Protein AF-A0A377U2N3-F1 (afdb_monomer)

pLDDT: mean 86.16, std 14.59, range [30.84, 96.88]

Secondary structure (DSSP, 8-state):
-----S----HHHHHHHHHHHHHHHT---EEEEE-SSEEEEEEEEEEEEEEEEEEEEEEEEE-SSEEEEEEEEEEEEEEEEEEEEEEEETTTTEEEEEEEEEEEEEEEEEEEEEEEEE--TTS-GGGPPPEEEEES----EEEEEE---BPPPP--

Foldseek 3Di:
DPPPPDDQDQQAVVLLVVVVQVVQQPDDAAEAEDEPFDKDWDDKGKHWPDKAKDPDKAWDDDDPWKTKIKIKIKTKIKMKIKMWTWDQDPVVRDTDTDAIDIAIDIDIDMWIWMWMWTDPVPDDSSNTYTDPIDTPDDHHYDYRYHDDGDDDDDDD

Mean predicted aligned error: 7.88 Å

Nearest PDB structures (foldseek):
  8pz4-assembly1_A  TM=1.789E-01  e=9.674E+00  Pseudomonas aeruginosa

Sequence (156 aa):
MFDIEAGKTNALLDSIKSAVISRYDDVSFMAEADSYLSFEPEANYCHVSDVEFEPFINVIDVSQDYATFEIKATVTYDAECDFNFYHYDSIDKDNVYLAATTESTEVNDTTSVIFTIFNDFERDYDNMDAEDVELTSVIKYVDFGSIEPHYEPEQD

Structure (mmCIF, N/CA/C/O backbone):
data_AF-A0A377U2N3-F1
#
_entry.id   AF-A0A377U2N3-F1
#
loop_
_atom_site.group_PDB
_atom_site.id
_atom_site.type_symbol
_ato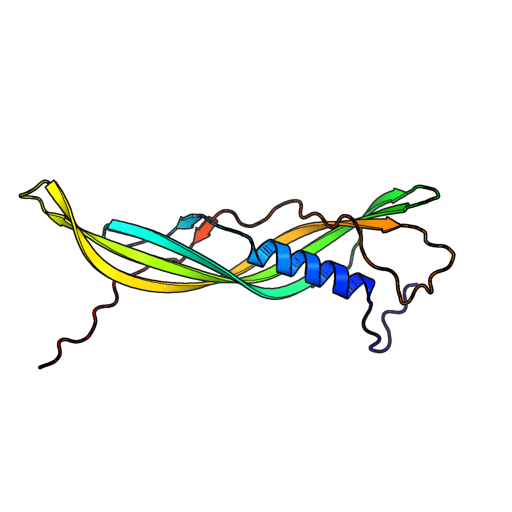m_site.label_atom_id
_atom_site.label_alt_id
_atom_site.label_comp_id
_atom_site.label_asym_id
_atom_site.label_entity_id
_atom_site.label_seq_id
_atom_site.pdbx_PDB_ins_code
_atom_site.Cartn_x
_atom_site.Cartn_y
_atom_site.Cartn_z
_atom_site.occupancy
_atom_site.B_iso_or_equiv
_atom_site.auth_seq_id
_atom_site.auth_comp_id
_atom_site.auth_asym_id
_atom_site.auth_atom_id
_atom_site.pdbx_PDB_model_num
ATOM 1 N N . MET A 1 1 ? -12.354 8.231 29.774 1.00 30.84 1 MET A N 1
ATOM 2 C CA . MET A 1 1 ? -10.963 8.646 29.522 1.00 30.84 1 MET A CA 1
ATOM 3 C C . MET A 1 1 ? -10.216 7.349 29.316 1.00 30.84 1 MET A C 1
ATOM 5 O O . MET A 1 1 ? -10.116 6.596 30.271 1.00 30.84 1 MET A O 1
ATOM 9 N N . PHE A 1 2 ? -9.905 7.003 28.066 1.00 36.78 2 PHE A N 1
ATOM 10 C CA . PHE A 1 2 ? -9.095 5.822 27.783 1.00 36.78 2 PHE A CA 1
ATOM 11 C C . PHE A 1 2 ? -7.682 6.152 28.263 1.00 36.78 2 PHE A C 1
ATOM 13 O O . PHE A 1 2 ? -7.058 7.063 27.724 1.00 36.78 2 PHE A O 1
ATOM 20 N N . ASP A 1 3 ? -7.246 5.507 29.344 1.00 33.88 3 ASP A N 1
ATOM 21 C CA . ASP A 1 3 ? -5.868 5.607 29.817 1.00 33.88 3 ASP A CA 1
ATOM 22 C C . ASP A 1 3 ? -4.984 4.870 28.808 1.00 33.88 3 ASP A C 1
ATOM 24 O O . ASP A 1 3 ? -4.889 3.646 28.814 1.00 33.88 3 ASP A O 1
ATOM 28 N N . ILE A 1 4 ? -4.349 5.634 27.918 1.00 46.84 4 ILE A N 1
ATOM 29 C CA . ILE A 1 4 ? -3.257 5.176 27.044 1.00 46.84 4 ILE A CA 1
ATOM 30 C C . ILE A 1 4 ? -1.928 5.322 27.813 1.00 46.84 4 ILE A C 1
ATOM 32 O O . ILE A 1 4 ? -0.909 5.738 27.270 1.00 46.84 4 ILE A O 1
ATOM 36 N N . GLU A 1 5 ? -1.927 5.043 29.118 1.00 47.22 5 GLU A N 1
ATOM 37 C CA . GLU A 1 5 ? -0.714 5.065 29.931 1.00 47.22 5 GLU A CA 1
ATOM 38 C C . GLU A 1 5 ? -0.349 3.652 30.382 1.00 47.22 5 GLU A C 1
ATOM 40 O O . GLU A 1 5 ? -1.156 2.919 30.945 1.00 47.22 5 GLU A O 1
ATOM 45 N N . ALA A 1 6 ? 0.925 3.326 30.155 1.00 36.69 6 ALA A N 1
ATOM 46 C CA . ALA A 1 6 ? 1.627 2.096 30.505 1.00 36.69 6 ALA A CA 1
ATOM 47 C C . ALA A 1 6 ? 1.448 0.914 29.547 1.00 36.69 6 ALA A C 1
ATOM 49 O O . ALA A 1 6 ? 0.887 -0.094 29.947 1.00 36.69 6 ALA A O 1
ATOM 50 N N . GLY A 1 7 ? 2.034 1.002 28.343 1.00 4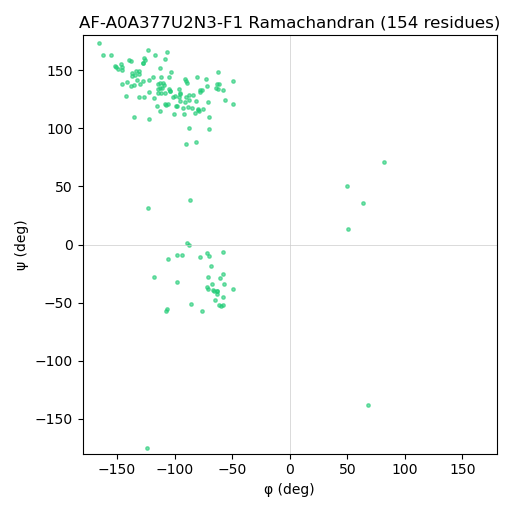1.44 7 GLY A N 1
ATOM 51 C CA . GLY A 1 7 ? 2.780 -0.096 27.690 1.00 41.44 7 GLY A CA 1
ATOM 52 C C . GLY A 1 7 ? 2.125 -1.482 27.581 1.00 41.44 7 GLY A C 1
ATOM 53 O O . GLY A 1 7 ? 2.820 -2.454 27.300 1.00 41.44 7 GLY A O 1
ATOM 54 N N . LYS A 1 8 ? 0.820 -1.586 27.822 1.00 47.16 8 LYS A N 1
ATOM 55 C CA . LYS A 1 8 ? -0.010 -2.738 27.534 1.00 47.16 8 LYS A CA 1
ATOM 56 C C . LYS A 1 8 ? -0.300 -2.648 26.050 1.00 47.16 8 LYS A C 1
ATOM 58 O O . LYS A 1 8 ? -0.899 -1.673 25.598 1.00 47.16 8 LYS A O 1
ATOM 63 N N . THR A 1 9 ? 0.177 -3.632 25.302 1.00 51.19 9 THR A N 1
ATOM 64 C CA . THR A 1 9 ? -0.268 -3.869 23.934 1.00 51.19 9 THR A CA 1
ATOM 65 C C . THR A 1 9 ? -1.792 -3.875 23.940 1.00 51.19 9 THR A C 1
ATOM 67 O O . THR A 1 9 ? -2.417 -4.592 24.723 1.00 51.19 9 THR A O 1
ATOM 70 N N . ASN A 1 10 ? -2.380 -2.973 23.162 1.00 73.56 10 ASN A N 1
ATOM 71 C CA . ASN A 1 10 ? -3.819 -2.848 23.054 1.00 73.56 10 ASN A CA 1
ATOM 72 C C . ASN A 1 10 ? -4.240 -3.819 21.953 1.00 73.56 10 ASN A C 1
ATOM 74 O O . ASN A 1 10 ? -4.056 -3.502 20.780 1.00 73.56 10 ASN A O 1
ATOM 78 N N . ALA A 1 11 ? -4.750 -4.993 22.341 1.00 81.31 11 ALA A N 1
ATOM 79 C CA . ALA A 1 11 ? -5.113 -6.072 21.419 1.00 81.31 11 ALA A CA 1
ATOM 80 C C . ALA A 1 11 ? -5.989 -5.571 20.258 1.00 81.31 11 ALA A C 1
ATOM 82 O O . ALA A 1 11 ? -5.753 -5.919 19.103 1.00 81.31 11 ALA A O 1
ATOM 83 N N . LEU A 1 12 ? -6.904 -4.640 20.546 1.00 83.38 12 LEU A N 1
ATOM 84 C CA . LEU A 1 12 ? -7.725 -3.982 19.539 1.00 83.38 12 LEU A CA 1
ATOM 85 C C . LEU A 1 12 ? -6.864 -3.230 18.519 1.00 83.38 12 LEU A C 1
ATOM 87 O O . LEU A 1 12 ? -6.993 -3.453 17.320 1.00 83.38 12 LEU A O 1
ATOM 91 N N . LEU A 1 13 ? -5.961 -2.360 18.976 1.00 86.56 13 LEU A N 1
ATOM 92 C CA . LEU A 1 13 ? -5.108 -1.580 18.080 1.00 86.56 13 LEU A CA 1
ATOM 93 C C . LEU A 1 13 ? -4.184 -2.482 17.256 1.00 86.56 13 LEU A C 1
ATOM 95 O O . LEU A 1 13 ? -4.009 -2.244 16.064 1.00 86.56 13 LEU A O 1
ATOM 99 N N . ASP A 1 14 ? -3.633 -3.526 17.870 1.00 88.56 14 ASP A N 1
ATOM 100 C CA . ASP A 1 14 ? -2.765 -4.491 17.193 1.00 88.56 14 ASP A CA 1
ATOM 101 C C . ASP A 1 14 ? -3.527 -5.289 16.128 1.00 88.56 14 ASP A C 1
ATOM 103 O O . ASP A 1 14 ? -3.001 -5.506 15.031 1.00 88.56 14 ASP A O 1
ATOM 107 N N . SER A 1 15 ? -4.775 -5.679 16.412 1.00 90.12 15 SER A N 1
ATOM 108 C CA . SER A 1 15 ? -5.642 -6.365 15.448 1.00 90.12 15 SER A CA 1
ATOM 109 C C . SER A 1 15 ? -5.955 -5.471 14.244 1.00 90.12 15 SER A C 1
ATOM 111 O O . SER A 1 15 ? -5.819 -5.909 13.101 1.00 90.12 15 SER A O 1
ATOM 113 N N . ILE A 1 16 ? -6.241 -4.184 14.479 1.00 92.50 16 ILE A N 1
ATOM 114 C CA . ILE A 1 16 ? -6.472 -3.201 13.414 1.00 92.50 16 ILE A CA 1
ATOM 115 C C . ILE A 1 16 ? -5.193 -2.998 12.594 1.00 92.50 16 ILE A C 1
ATOM 117 O O . ILE A 1 16 ? -5.247 -3.060 11.368 1.00 92.50 16 ILE A O 1
ATOM 121 N N . LYS A 1 17 ? -4.030 -2.804 13.238 1.00 94.12 17 LYS A N 1
ATOM 122 C CA . LYS A 1 17 ? -2.742 -2.657 12.530 1.00 94.12 17 LYS A CA 1
ATOM 123 C C . LYS A 1 17 ? -2.435 -3.868 11.664 1.00 94.12 17 LYS A C 1
ATOM 125 O O . LYS A 1 17 ? -2.058 -3.707 10.510 1.00 94.12 17 LYS A O 1
ATOM 130 N N . SER A 1 18 ? -2.625 -5.066 12.206 1.00 92.69 18 SER A N 1
ATOM 131 C CA . SER A 1 18 ? -2.372 -6.314 11.481 1.00 92.69 18 SER A CA 1
ATOM 132 C C . SER A 1 18 ? -3.286 -6.453 10.262 1.00 92.69 18 SER A C 1
ATOM 134 O O . SER A 1 18 ? -2.823 -6.851 9.196 1.00 92.69 18 SER A O 1
ATOM 136 N N . ALA A 1 19 ? -4.560 -6.067 10.385 1.00 92.88 19 ALA A N 1
ATOM 137 C CA . ALA A 1 19 ? -5.498 -6.055 9.265 1.00 92.88 19 ALA A CA 1
ATOM 138 C C . ALA A 1 19 ? -5.133 -5.009 8.195 1.00 92.88 19 ALA A C 1
ATOM 140 O O . ALA A 1 19 ? -5.239 -5.299 7.004 1.00 92.88 19 ALA A O 1
ATOM 141 N N . VAL A 1 20 ? -4.671 -3.819 8.601 1.00 94.06 20 VAL A N 1
ATOM 142 C CA . VAL A 1 20 ? -4.162 -2.787 7.679 1.00 94.06 20 VAL A CA 1
ATOM 143 C C . VAL A 1 20 ? -2.946 -3.313 6.915 1.00 94.06 20 VAL A C 1
ATOM 145 O O . VAL A 1 20 ? -2.958 -3.286 5.689 1.00 94.06 20 VAL A O 1
ATOM 148 N N . ILE A 1 21 ? -1.938 -3.844 7.618 1.00 94.00 21 ILE A N 1
ATOM 149 C CA . ILE A 1 21 ? -0.708 -4.380 7.010 1.00 94.00 21 ILE A CA 1
ATOM 150 C C . ILE A 1 21 ? -1.043 -5.486 6.012 1.00 94.00 21 ILE A C 1
ATOM 152 O O . ILE A 1 21 ? -0.690 -5.378 4.843 1.00 94.00 21 ILE A O 1
ATOM 156 N N . SER A 1 22 ? -1.824 -6.486 6.435 1.00 91.50 22 SER A N 1
ATOM 157 C CA . SER A 1 22 ? -2.230 -7.588 5.559 1.00 91.50 22 SER A CA 1
ATOM 158 C C . SER A 1 22 ? -2.959 -7.099 4.311 1.00 91.50 22 SER A C 1
ATOM 160 O O . SER A 1 22 ? -2.826 -7.708 3.256 1.00 91.50 22 SER A O 1
ATOM 162 N N . ARG A 1 23 ? -3.741 -6.016 4.410 1.00 90.88 23 ARG A N 1
ATOM 163 C CA . ARG A 1 23 ? -4.433 -5.470 3.245 1.00 90.88 23 ARG A CA 1
ATOM 164 C C . ARG A 1 23 ? -3.473 -4.798 2.272 1.00 90.88 23 ARG A C 1
ATOM 166 O O . ARG A 1 23 ? -3.721 -4.929 1.082 1.00 90.88 23 ARG A O 1
ATOM 173 N N . TYR A 1 24 ? -2.454 -4.084 2.752 1.00 91.31 24 TYR A N 1
ATOM 174 C CA . TYR A 1 24 ? -1.438 -3.446 1.904 1.00 91.31 24 TYR A CA 1
ATOM 175 C C . TYR A 1 24 ? -0.484 -4.465 1.276 1.00 91.31 24 TYR A C 1
ATOM 177 O O . TYR A 1 24 ? -0.146 -4.307 0.108 1.00 91.31 24 TYR A O 1
ATOM 185 N N . ASP A 1 25 ? -0.119 -5.526 1.997 1.00 87.38 25 ASP A N 1
ATOM 186 C CA . ASP A 1 25 ? 0.722 -6.610 1.467 1.00 87.38 25 ASP A CA 1
ATOM 187 C C . ASP A 1 25 ? 0.063 -7.324 0.264 1.00 87.38 25 ASP A C 1
ATOM 189 O O . ASP A 1 25 ? 0.753 -7.810 -0.629 1.00 87.38 25 ASP A O 1
ATOM 193 N N . ASP A 1 26 ? -1.275 -7.346 0.208 1.00 86.81 26 ASP A N 1
ATOM 194 C CA . ASP A 1 26 ? -2.059 -7.927 -0.893 1.00 86.81 26 ASP A CA 1
ATOM 195 C C . ASP A 1 26 ? -2.334 -6.940 -2.053 1.00 86.81 26 ASP A C 1
ATOM 197 O O . ASP A 1 26 ? -3.022 -7.289 -3.023 1.00 86.81 26 ASP A O 1
ATOM 201 N N . VAL A 1 27 ? -1.864 -5.688 -1.977 1.00 85.81 27 VAL A N 1
ATOM 202 C CA . VAL A 1 27 ? -2.134 -4.683 -3.017 1.00 85.81 27 VAL A CA 1
ATOM 203 C C . VAL A 1 27 ? -1.244 -4.906 -4.232 1.00 85.81 27 VAL A C 1
ATOM 205 O O . VAL A 1 27 ? -0.028 -4.998 -4.131 1.00 85.81 27 VAL A O 1
ATOM 208 N N . SER A 1 28 ? -1.870 -4.866 -5.408 1.00 86.19 28 SER A N 1
ATOM 209 C CA . SER A 1 28 ? -1.174 -4.575 -6.657 1.00 86.19 28 SER A CA 1
ATOM 210 C C . SER A 1 28 ? -1.495 -3.152 -7.100 1.00 86.19 28 SER A C 1
ATOM 212 O O . SER A 1 28 ? -2.660 -2.737 -7.103 1.00 86.19 28 SER A O 1
ATOM 214 N N . PHE A 1 29 ? -0.463 -2.411 -7.485 1.00 91.19 29 PHE A N 1
ATOM 215 C CA . PHE A 1 29 ? -0.574 -1.045 -7.989 1.00 91.19 29 PHE A CA 1
ATOM 216 C C . PHE A 1 29 ? -0.102 -0.949 -9.443 1.00 91.19 29 PHE A C 1
ATOM 218 O O . PHE A 1 29 ? 0.575 -1.829 -9.969 1.00 91.19 29 PHE A O 1
ATOM 225 N N . MET A 1 30 ? -0.474 0.130 -10.123 1.00 93.00 30 MET A N 1
ATOM 226 C CA . MET A 1 30 ? 0.097 0.499 -11.414 1.00 93.00 30 MET A CA 1
ATOM 227 C C . MET A 1 30 ? 1.381 1.291 -11.168 1.00 93.00 30 MET A C 1
ATOM 229 O O . MET A 1 30 ? 1.342 2.347 -10.538 1.00 93.00 30 MET A O 1
ATOM 233 N N . ALA A 1 31 ? 2.515 0.766 -11.626 1.00 95.50 31 ALA A N 1
ATOM 234 C CA . ALA A 1 31 ? 3.789 1.464 -11.541 1.00 95.50 31 ALA A CA 1
ATOM 235 C C . ALA A 1 31 ? 3.907 2.472 -12.692 1.00 95.50 31 ALA A C 1
ATOM 237 O O . ALA A 1 31 ? 3.789 2.106 -13.865 1.00 95.50 31 ALA A O 1
ATOM 238 N N . GLU A 1 32 ? 4.125 3.733 -12.345 1.00 95.81 32 GLU A N 1
ATOM 239 C CA . GLU A 1 32 ? 4.397 4.827 -13.271 1.00 95.81 32 GLU A CA 1
ATOM 240 C C . GLU A 1 32 ? 5.844 5.288 -13.091 1.00 95.81 32 GLU A C 1
ATOM 242 O O . GLU A 1 32 ? 6.382 5.255 -11.986 1.00 95.81 32 GLU A O 1
ATOM 247 N N . ALA A 1 33 ? 6.486 5.670 -14.192 1.00 96.56 33 ALA A N 1
ATOM 248 C CA . ALA A 1 33 ? 7.862 6.142 -14.192 1.00 96.56 33 ALA A CA 1
ATOM 249 C C . ALA A 1 33 ? 8.182 6.908 -15.483 1.00 96.56 33 ALA A C 1
ATOM 251 O O . ALA A 1 33 ? 7.502 6.760 -16.504 1.00 96.56 33 ALA A O 1
ATOM 252 N N . ASP A 1 34 ? 9.271 7.666 -15.448 1.00 96.62 34 ASP A N 1
ATOM 253 C CA . ASP A 1 34 ? 9.877 8.328 -16.596 1.00 96.62 34 ASP A CA 1
ATOM 254 C C . ASP A 1 34 ? 11.140 7.579 -17.042 1.00 96.62 34 ASP A C 1
ATOM 256 O O . ASP A 1 34 ? 12.030 7.294 -16.242 1.00 96.62 34 ASP A O 1
ATOM 260 N N . SER A 1 35 ? 11.271 7.313 -18.344 1.00 95.00 35 SER A N 1
ATOM 261 C CA . SER A 1 35 ? 12.499 6.754 -18.918 1.00 95.00 35 SER A CA 1
ATOM 262 C C . SER A 1 35 ? 12.754 7.261 -20.337 1.00 95.00 35 SER A C 1
ATOM 264 O O . SER A 1 35 ? 11.837 7.643 -21.065 1.00 95.00 35 SER A O 1
ATOM 266 N N . TYR A 1 36 ? 14.023 7.248 -20.754 1.00 92.75 36 TYR A N 1
ATOM 267 C CA . TYR A 1 36 ? 14.409 7.506 -22.146 1.00 92.75 36 TYR A CA 1
ATOM 268 C C . TYR A 1 36 ? 14.173 6.291 -23.062 1.00 92.75 36 TYR A C 1
ATOM 270 O O . TYR A 1 36 ? 14.269 6.416 -24.287 1.00 92.75 36 TYR A O 1
ATOM 278 N N . LEU A 1 37 ? 13.883 5.126 -22.478 1.00 93.06 37 LEU A N 1
ATOM 279 C CA . LEU A 1 37 ? 13.519 3.890 -23.167 1.00 93.06 37 LEU A CA 1
ATOM 280 C C . LEU A 1 37 ? 12.029 3.592 -23.001 1.00 93.06 37 LEU A C 1
ATOM 282 O O . LEU A 1 37 ? 11.353 4.156 -22.144 1.00 93.06 37 LEU A O 1
ATOM 286 N N . SER A 1 38 ? 11.522 2.668 -23.817 1.00 93.62 38 SER A N 1
ATOM 287 C CA . SER A 1 38 ? 10.239 2.034 -23.504 1.00 93.62 38 SER A CA 1
ATOM 288 C C . SER A 1 38 ? 10.443 1.073 -22.340 1.00 93.62 38 SER A C 1
ATOM 290 O O . SER A 1 38 ? 11.474 0.403 -22.287 1.00 93.62 38 SER A O 1
ATOM 292 N N . PHE A 1 39 ? 9.474 0.984 -21.435 1.00 94.94 39 PHE A N 1
ATOM 293 C CA . PHE A 1 39 ? 9.524 0.042 -20.326 1.00 94.94 39 PHE A CA 1
ATOM 294 C C . PHE A 1 39 ? 8.168 -0.619 -20.090 1.00 94.94 39 PHE A C 1
ATOM 296 O O . PHE A 1 39 ? 7.127 -0.076 -20.466 1.00 94.94 39 PHE A O 1
ATOM 303 N N . GLU A 1 40 ? 8.197 -1.781 -19.450 1.00 95.19 40 GLU A N 1
ATOM 304 C CA . GLU A 1 40 ? 7.017 -2.474 -18.943 1.00 95.19 40 GLU A CA 1
ATOM 305 C C . GLU A 1 40 ? 7.271 -2.890 -17.486 1.00 95.19 40 GLU A C 1
ATOM 307 O O . GLU A 1 40 ? 8.294 -3.529 -17.221 1.00 95.19 40 GLU A O 1
ATOM 312 N N . PRO A 1 41 ? 6.376 -2.544 -16.542 1.00 94.75 41 PRO A N 1
ATOM 313 C CA . PRO A 1 41 ? 6.432 -3.085 -15.191 1.00 94.75 41 PRO A CA 1
ATOM 314 C C . PRO A 1 41 ? 6.002 -4.557 -15.196 1.00 94.75 41 PRO A C 1
ATOM 316 O O . PRO A 1 41 ? 5.008 -4.904 -15.840 1.00 94.75 41 PRO A O 1
ATOM 319 N N . GLU A 1 42 ? 6.720 -5.418 -14.475 1.00 89.25 42 GLU A N 1
ATOM 320 C CA . GLU A 1 42 ? 6.451 -6.865 -14.443 1.00 89.25 42 GLU A CA 1
ATOM 321 C C . GLU A 1 42 ? 5.817 -7.324 -13.126 1.00 89.25 42 GLU A C 1
ATOM 323 O O . GLU A 1 42 ? 4.732 -7.912 -13.130 1.00 89.25 42 GLU A O 1
ATOM 328 N N . ALA A 1 43 ? 6.469 -7.039 -12.000 1.00 84.69 43 ALA A N 1
ATOM 329 C CA . ALA A 1 43 ? 6.005 -7.395 -10.665 1.00 84.69 43 ALA A CA 1
ATOM 330 C C . ALA A 1 43 ? 6.080 -6.181 -9.742 1.00 84.69 43 ALA A C 1
ATOM 332 O O . ALA A 1 43 ? 6.970 -5.344 -9.892 1.00 84.69 43 ALA A O 1
ATOM 333 N N . ASN A 1 44 ? 5.143 -6.086 -8.798 1.00 89.19 44 ASN A N 1
ATOM 334 C CA . ASN A 1 44 ? 5.184 -5.078 -7.753 1.00 89.19 44 ASN A CA 1
ATOM 335 C C . ASN A 1 44 ? 4.815 -5.635 -6.386 1.00 89.19 44 ASN A C 1
ATOM 337 O O . ASN A 1 44 ? 3.993 -6.547 -6.273 1.00 89.19 44 ASN A O 1
ATOM 341 N N . TYR A 1 45 ? 5.437 -5.051 -5.367 1.00 90.44 45 TYR A N 1
ATOM 342 C CA . TYR A 1 45 ? 5.287 -5.437 -3.975 1.00 90.44 45 TYR A CA 1
ATOM 343 C C . TYR A 1 45 ? 5.165 -4.191 -3.103 1.00 90.44 45 TYR A C 1
ATOM 345 O O . TYR A 1 45 ? 5.796 -3.165 -3.362 1.00 90.44 45 TYR A O 1
ATOM 353 N N . CYS A 1 46 ? 4.364 -4.297 -2.049 1.00 91.94 46 CYS A N 1
ATOM 354 C CA . CYS A 1 46 ? 4.318 -3.319 -0.973 1.00 91.94 46 CYS A CA 1
ATOM 355 C C . CYS A 1 46 ? 4.858 -3.966 0.298 1.00 91.94 46 CYS A C 1
ATOM 357 O O . CYS A 1 46 ? 4.462 -5.077 0.646 1.00 91.94 46 CYS A O 1
ATOM 359 N N . HIS A 1 47 ? 5.727 -3.254 1.008 1.00 91.69 47 HIS A N 1
ATOM 360 C CA . HIS A 1 47 ? 6.169 -3.643 2.338 1.00 91.69 47 HIS A CA 1
ATOM 361 C C . HIS A 1 47 ? 5.867 -2.530 3.337 1.00 91.69 47 HIS A C 1
ATOM 363 O O . HIS A 1 47 ? 6.510 -1.479 3.321 1.00 91.69 47 HIS A O 1
ATOM 369 N N . VAL A 1 48 ? 4.883 -2.751 4.211 1.00 94.25 48 VAL A N 1
ATOM 370 C CA . VAL A 1 48 ? 4.499 -1.755 5.220 1.00 94.25 48 VAL A CA 1
ATOM 371 C C . VAL A 1 48 ? 5.577 -1.633 6.292 1.00 94.25 48 VAL A C 1
ATOM 373 O O . VAL A 1 48 ? 5.903 -2.602 6.977 1.00 94.25 48 VAL A O 1
ATOM 376 N N . SER A 1 49 ? 6.099 -0.420 6.468 1.00 93.50 49 SER A N 1
ATOM 377 C CA . SER A 1 49 ? 7.093 -0.090 7.488 1.00 93.50 49 SER A CA 1
ATOM 378 C C . SER A 1 49 ? 6.466 0.539 8.733 1.00 93.50 49 SER A C 1
ATOM 380 O O . SER A 1 49 ? 6.958 0.297 9.837 1.00 93.50 49 SER A O 1
ATOM 382 N N . ASP A 1 50 ? 5.372 1.296 8.584 1.00 94.81 50 ASP A N 1
ATOM 383 C CA . ASP A 1 50 ? 4.660 1.902 9.712 1.00 94.81 50 ASP A CA 1
ATOM 384 C C . ASP A 1 50 ? 3.160 2.124 9.455 1.00 94.81 50 ASP A C 1
ATOM 386 O O . ASP A 1 50 ? 2.705 2.292 8.322 1.00 94.81 50 ASP A O 1
ATOM 390 N N . VAL A 1 51 ? 2.391 2.144 10.549 1.00 95.31 51 VAL A N 1
ATOM 391 C CA . VAL A 1 51 ? 0.969 2.511 10.574 1.00 95.31 51 VAL A CA 1
ATOM 392 C C . VAL A 1 51 ? 0.721 3.443 11.758 1.00 95.31 51 VAL A C 1
ATOM 394 O O . VAL A 1 51 ? 0.704 3.013 12.925 1.00 95.31 51 VAL A O 1
ATOM 397 N N . GLU A 1 52 ? 0.461 4.709 11.445 1.00 95.19 52 GLU A N 1
ATOM 398 C CA . GLU A 1 52 ? 0.131 5.758 12.405 1.00 95.19 52 GLU A CA 1
ATOM 399 C C . GLU A 1 52 ? -1.362 6.090 12.331 1.00 95.19 52 GLU A C 1
ATOM 401 O O . GLU A 1 52 ? -1.871 6.504 11.293 1.00 95.19 52 GLU A O 1
ATOM 406 N N . PHE A 1 53 ? -2.080 5.935 13.445 1.00 93.94 53 PHE A N 1
ATOM 407 C CA . PHE A 1 53 ? -3.487 6.321 13.520 1.00 93.94 53 PHE A CA 1
ATOM 408 C C . PHE A 1 53 ? -3.643 7.772 13.958 1.00 93.94 53 PHE A C 1
ATOM 410 O O . PHE A 1 53 ? -2.997 8.221 14.908 1.00 93.94 53 PHE A O 1
ATOM 417 N N . GLU A 1 54 ? -4.576 8.482 13.331 1.00 92.81 54 GLU A N 1
ATOM 418 C CA . GLU A 1 54 ? -4.995 9.788 13.816 1.00 92.81 54 GLU A CA 1
ATOM 419 C C . GLU A 1 54 ? -5.631 9.673 15.216 1.00 92.81 54 GLU A C 1
ATOM 421 O O . GLU A 1 54 ? -6.306 8.692 15.532 1.00 92.81 54 GLU A O 1
ATOM 426 N N . PRO A 1 55 ? -5.486 10.700 16.072 1.00 88.06 55 PRO A N 1
ATOM 427 C CA . PRO A 1 55 ? -5.979 10.653 17.449 1.00 88.06 55 PRO A CA 1
ATOM 428 C C . PRO A 1 55 ? -7.510 10.735 17.563 1.00 88.06 55 PRO A C 1
ATOM 430 O O . PRO A 1 55 ? -8.052 10.623 18.666 1.00 88.06 55 PRO A O 1
ATOM 433 N N . PHE A 1 56 ? -8.215 10.982 16.455 1.00 89.44 56 PHE A N 1
ATOM 434 C CA . PHE A 1 56 ? -9.662 11.152 16.425 1.00 89.44 56 PHE A CA 1
ATOM 435 C C . PHE A 1 56 ? -10.339 9.948 15.780 1.00 89.44 56 PHE A C 1
ATOM 437 O O . PHE A 1 56 ? -9.993 9.537 14.677 1.00 89.44 56 PHE A O 1
ATOM 444 N N . ILE A 1 57 ? -11.353 9.438 16.473 1.00 92.00 57 ILE A N 1
ATOM 445 C CA . ILE A 1 57 ? -12.195 8.334 16.025 1.00 92.00 57 ILE A CA 1
ATOM 446 C C . ILE A 1 57 ? -13.623 8.837 15.817 1.00 92.00 57 ILE A C 1
ATOM 448 O O . ILE A 1 57 ? -14.181 9.543 16.665 1.00 92.00 57 ILE A O 1
ATOM 452 N N . ASN A 1 58 ? -14.216 8.467 14.689 1.00 94.31 58 ASN A N 1
ATOM 453 C CA . ASN A 1 58 ? -15.609 8.731 14.372 1.00 94.31 58 ASN A CA 1
ATOM 454 C C . ASN A 1 58 ? -16.443 7.503 14.731 1.00 94.31 58 ASN A C 1
ATOM 456 O O . ASN A 1 58 ? -16.091 6.377 14.391 1.00 94.31 58 ASN A O 1
ATOM 460 N N . VAL A 1 59 ? -17.574 7.718 15.397 1.00 94.88 59 VAL A N 1
ATOM 461 C CA . VAL A 1 59 ? -18.569 6.664 15.616 1.00 94.88 59 VAL A CA 1
ATOM 462 C C . VAL A 1 59 ? -19.514 6.665 14.420 1.00 94.88 59 VAL A C 1
ATOM 464 O O . VAL A 1 59 ? -20.180 7.673 14.178 1.00 94.88 59 VAL A O 1
ATOM 467 N N . ILE A 1 60 ? -19.560 5.559 13.679 1.00 95.81 60 ILE A N 1
ATOM 468 C CA . ILE A 1 60 ? -20.444 5.398 12.519 1.00 95.81 60 ILE A CA 1
ATOM 469 C C . ILE A 1 60 ? -21.815 4.902 12.971 1.00 95.81 60 ILE A C 1
ATOM 471 O O . ILE A 1 60 ? -22.833 5.492 12.610 1.00 95.81 60 ILE A O 1
ATOM 475 N N . ASP A 1 61 ? -21.840 3.826 13.757 1.00 94.19 61 ASP A N 1
ATOM 476 C CA . ASP A 1 61 ? -23.073 3.180 14.202 1.00 94.19 61 ASP A CA 1
ATOM 477 C C . ASP A 1 61 ? -22.896 2.533 15.576 1.00 94.19 61 ASP A C 1
ATOM 479 O O . ASP A 1 61 ? -21.797 2.122 15.954 1.00 94.19 61 ASP A O 1
ATOM 483 N N . VAL A 1 62 ? -23.987 2.458 16.334 1.00 92.38 62 VAL A N 1
ATOM 484 C CA . VAL A 1 62 ? -24.022 1.834 17.658 1.00 92.38 62 VAL A CA 1
ATOM 485 C C . VAL A 1 62 ? -25.341 1.101 17.837 1.00 92.38 62 VAL A C 1
ATOM 487 O O . VAL A 1 62 ? -26.422 1.681 17.721 1.00 92.38 62 VAL A O 1
ATOM 490 N N . SER A 1 63 ? -25.236 -0.163 18.224 1.00 90.38 63 SER A N 1
ATOM 491 C CA . SER A 1 63 ? -26.349 -1.030 18.588 1.00 90.38 63 SER A CA 1
ATOM 492 C C . SER A 1 63 ? -26.157 -1.592 20.004 1.00 90.38 63 SER A C 1
ATOM 494 O O . SER A 1 63 ? -25.241 -1.212 20.731 1.00 90.38 63 SER A O 1
ATOM 496 N N . GLN A 1 64 ? -27.052 -2.486 20.429 1.00 85.88 64 GLN A N 1
ATOM 497 C CA . GLN A 1 64 ? -26.894 -3.232 21.683 1.00 85.88 64 GLN A CA 1
ATOM 498 C C . GLN A 1 64 ? -25.720 -4.220 21.616 1.00 85.88 64 GLN A C 1
ATOM 500 O O . GLN A 1 64 ? -25.023 -4.412 22.614 1.00 85.88 64 GLN A O 1
ATOM 505 N N . ASP A 1 65 ? -25.492 -4.792 20.431 1.00 88.25 65 ASP A N 1
ATOM 506 C CA . ASP A 1 65 ? -24.573 -5.914 20.231 1.00 88.25 65 ASP A CA 1
ATOM 507 C C . ASP A 1 65 ? -23.258 -5.515 19.547 1.00 88.25 65 ASP A C 1
ATOM 509 O O . ASP A 1 65 ? -22.329 -6.315 19.514 1.00 88.25 65 ASP A O 1
ATOM 513 N N . TYR A 1 66 ? -23.157 -4.305 18.988 1.00 88.69 66 TYR A N 1
ATOM 514 C CA . TYR A 1 66 ? -21.958 -3.854 18.279 1.00 88.69 66 TYR A CA 1
ATOM 515 C C . TYR A 1 66 ? -21.819 -2.330 18.259 1.00 88.69 66 TYR A C 1
ATOM 517 O O . TYR A 1 66 ? -22.790 -1.594 18.459 1.00 88.69 66 TYR A O 1
ATOM 525 N N . ALA A 1 67 ? -20.610 -1.867 17.956 1.00 90.25 67 ALA A N 1
ATOM 526 C CA . ALA A 1 67 ? -20.332 -0.493 17.565 1.00 90.25 67 ALA A CA 1
ATOM 527 C C . ALA A 1 67 ? -19.337 -0.469 16.400 1.00 90.25 67 ALA A C 1
ATOM 529 O O . ALA A 1 67 ? -18.344 -1.196 16.418 1.00 90.25 67 ALA A O 1
ATOM 530 N N . THR A 1 68 ? -19.601 0.377 15.408 1.00 93.56 68 THR A N 1
ATOM 531 C CA . THR A 1 68 ? -18.751 0.561 14.227 1.00 93.56 68 THR A CA 1
ATOM 532 C C . THR A 1 68 ? -18.100 1.932 14.278 1.00 93.56 68 THR A C 1
ATOM 534 O O . THR A 1 68 ? -18.754 2.949 14.542 1.00 93.56 68 THR A O 1
ATOM 537 N N . PHE A 1 69 ? -16.807 1.960 13.993 1.00 94.12 69 PHE A N 1
ATOM 538 C CA . PHE A 1 69 ? -15.970 3.141 14.077 1.00 94.12 69 PHE A CA 1
ATOM 539 C C . PHE A 1 69 ? -15.216 3.368 12.776 1.00 94.12 69 PHE A C 1
ATOM 541 O O . PHE A 1 69 ? -14.955 2.434 12.027 1.00 94.12 69 PHE A O 1
ATOM 548 N N . GLU A 1 70 ? -14.832 4.616 12.546 1.00 95.94 70 GLU A N 1
ATOM 549 C CA . GLU A 1 70 ? -13.875 5.011 11.522 1.00 95.94 70 GLU A CA 1
ATOM 550 C C . GLU A 1 70 ? -12.712 5.742 12.191 1.00 95.94 70 GLU A C 1
ATOM 552 O O . GLU A 1 70 ? -12.911 6.674 12.974 1.00 95.94 70 GLU A O 1
ATOM 557 N N . ILE A 1 71 ? -11.492 5.337 11.856 1.00 94.88 71 ILE A N 1
ATOM 558 C CA . ILE A 1 71 ? -10.260 6.020 12.244 1.00 94.88 71 ILE A CA 1
ATOM 559 C C . ILE A 1 71 ? -9.398 6.228 11.006 1.00 94.88 71 ILE A C 1
ATOM 561 O O . ILE A 1 71 ? -9.288 5.347 10.158 1.00 94.88 71 ILE A O 1
ATOM 565 N N . LYS A 1 72 ? -8.786 7.402 10.873 1.00 95.88 72 LYS A N 1
ATOM 566 C CA . LYS A 1 72 ? -7.818 7.632 9.799 1.00 95.88 72 LYS A CA 1
ATOM 567 C C . LYS A 1 72 ? -6.465 7.058 10.178 1.00 95.88 72 LYS A C 1
ATOM 569 O O . LYS A 1 72 ? -6.072 7.128 11.341 1.00 95.88 72 LYS A O 1
ATOM 574 N N . ALA A 1 73 ? -5.760 6.529 9.191 1.00 95.38 73 ALA A N 1
ATOM 575 C CA . ALA A 1 73 ? -4.397 6.059 9.342 1.00 95.38 73 ALA A CA 1
ATOM 576 C C . ALA A 1 73 ? -3.523 6.589 8.206 1.00 95.38 73 ALA A C 1
ATOM 578 O O . ALA A 1 73 ? -3.958 6.637 7.053 1.00 95.38 73 ALA A O 1
ATOM 579 N N . THR A 1 74 ? -2.292 6.950 8.545 1.00 95.69 74 THR A N 1
ATOM 580 C CA . THR A 1 74 ? -1.199 7.099 7.590 1.00 95.69 74 THR A CA 1
ATOM 581 C C . THR A 1 74 ? -0.420 5.793 7.583 1.00 95.69 74 THR A C 1
ATOM 583 O O . THR A 1 74 ? 0.031 5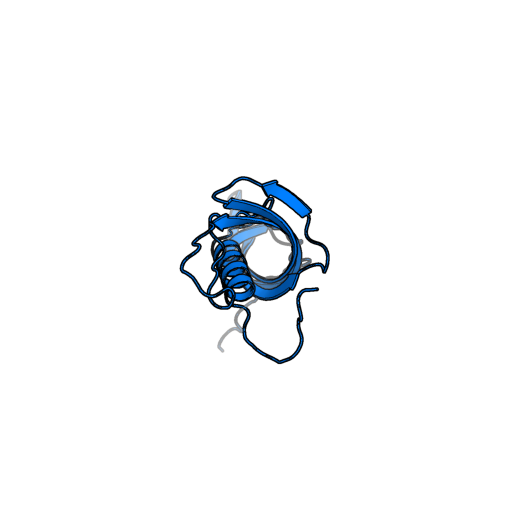.329 8.631 1.00 95.69 74 THR A O 1
ATOM 586 N N . VAL A 1 75 ? -0.297 5.190 6.407 1.00 95.38 75 VAL A N 1
ATOM 587 C CA . VAL A 1 75 ? 0.467 3.968 6.176 1.00 95.38 75 VAL A CA 1
ATOM 588 C C . VAL A 1 75 ? 1.715 4.345 5.397 1.00 95.38 75 VAL A C 1
ATOM 590 O O . VAL A 1 75 ? 1.620 4.890 4.294 1.00 95.38 75 VAL A O 1
ATOM 593 N N . THR A 1 76 ? 2.873 4.057 5.976 1.00 95.50 76 THR A N 1
ATOM 594 C CA . THR A 1 76 ? 4.167 4.205 5.312 1.00 95.50 76 THR A CA 1
ATOM 595 C C . THR A 1 76 ? 4.606 2.835 4.826 1.00 95.50 76 THR A C 1
ATOM 597 O O . THR A 1 76 ? 4.612 1.868 5.592 1.00 95.50 76 THR A O 1
ATOM 600 N N . TYR A 1 77 ? 4.949 2.734 3.548 1.00 93.50 77 TYR A N 1
ATOM 601 C CA . TYR A 1 77 ? 5.402 1.487 2.947 1.00 93.50 77 TYR A CA 1
ATOM 602 C C . TYR A 1 77 ? 6.457 1.742 1.875 1.00 93.50 77 TYR A C 1
ATOM 604 O O . TYR A 1 77 ? 6.493 2.805 1.254 1.00 93.50 77 TYR A O 1
ATOM 612 N N . ASP A 1 78 ? 7.310 0.749 1.666 1.00 94.62 78 ASP A N 1
ATOM 613 C CA . ASP A 1 78 ? 8.233 0.696 0.539 1.00 94.62 78 ASP A CA 1
ATOM 614 C C . ASP A 1 78 ? 7.538 -0.036 -0.614 1.00 94.62 78 ASP A C 1
ATOM 616 O O . ASP A 1 78 ? 7.015 -1.143 -0.443 1.00 94.62 78 ASP A O 1
ATOM 620 N N . ALA A 1 79 ? 7.433 0.634 -1.756 1.00 94.94 79 ALA A N 1
ATOM 621 C CA . ALA A 1 79 ? 6.896 0.077 -2.984 1.00 94.94 79 ALA A CA 1
ATOM 622 C C . ALA A 1 79 ? 8.061 -0.349 -3.869 1.00 94.94 79 ALA A C 1
ATOM 624 O O . ALA A 1 79 ? 8.846 0.501 -4.279 1.00 94.94 79 ALA A O 1
ATOM 625 N N . GLU A 1 80 ? 8.144 -1.634 -4.191 1.00 95.31 80 GLU A N 1
ATOM 626 C CA . GLU A 1 80 ? 9.177 -2.200 -5.059 1.00 95.31 80 GLU A CA 1
ATOM 627 C C . GLU A 1 80 ? 8.548 -2.628 -6.387 1.00 95.31 80 GLU A C 1
ATOM 629 O O . GLU A 1 80 ? 7.432 -3.163 -6.408 1.00 95.31 80 GLU A O 1
ATOM 634 N N . CYS A 1 81 ? 9.234 -2.378 -7.502 1.00 96.19 81 CYS A N 1
ATOM 635 C CA . CYS A 1 81 ? 8.789 -2.825 -8.816 1.00 96.19 81 CYS A CA 1
ATOM 636 C C . CYS A 1 81 ? 9.957 -3.194 -9.734 1.00 96.19 81 CYS A C 1
ATOM 638 O O . CYS A 1 81 ? 10.960 -2.481 -9.818 1.00 96.19 81 CYS A O 1
ATOM 640 N N . ASP A 1 82 ? 9.778 -4.298 -10.459 1.00 95.69 82 ASP A N 1
ATOM 641 C CA . ASP A 1 82 ? 10.665 -4.721 -11.537 1.00 95.69 82 ASP A CA 1
ATOM 642 C C . ASP A 1 82 ? 10.231 -4.081 -12.861 1.00 95.69 82 ASP A C 1
ATOM 644 O O . ASP A 1 82 ? 9.073 -4.204 -13.279 1.00 95.69 82 ASP A O 1
ATOM 648 N N . PHE A 1 83 ? 11.176 -3.443 -13.551 1.00 95.88 83 PHE A N 1
ATOM 649 C CA . PHE A 1 83 ? 10.964 -2.808 -14.848 1.00 95.88 83 PHE A CA 1
ATOM 650 C C . PHE A 1 83 ? 11.831 -3.455 -15.922 1.00 95.88 83 PHE A C 1
ATOM 652 O O . PHE A 1 83 ? 13.058 -3.484 -15.816 1.00 95.88 83 PHE A O 1
ATOM 659 N N . ASN A 1 84 ? 11.195 -3.897 -17.007 1.00 96.06 84 ASN A N 1
ATOM 660 C CA . ASN A 1 84 ? 11.869 -4.371 -18.211 1.00 96.06 84 ASN A C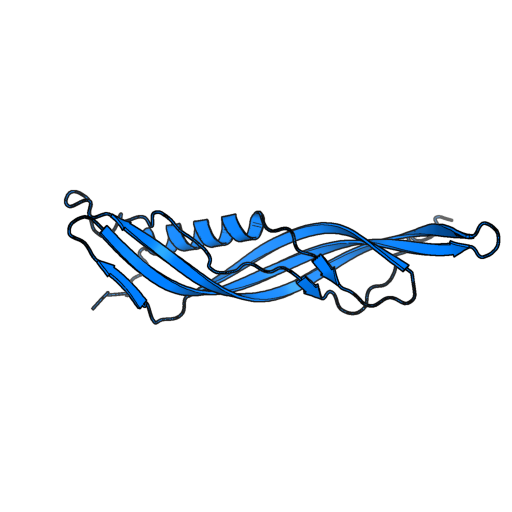A 1
ATOM 661 C C . ASN A 1 84 ? 11.970 -3.242 -19.231 1.00 96.06 84 ASN A C 1
ATOM 663 O O . ASN A 1 84 ? 10.961 -2.622 -19.564 1.00 96.06 84 ASN A O 1
ATOM 667 N N . PHE A 1 85 ? 13.163 -3.003 -19.769 1.00 95.75 85 PHE A N 1
ATOM 668 C CA . PHE A 1 85 ? 13.419 -1.949 -20.747 1.00 95.75 85 PHE A CA 1
ATOM 669 C C . PHE A 1 85 ? 13.584 -2.502 -22.153 1.00 95.75 85 PHE A C 1
ATOM 671 O O . PHE A 1 85 ? 14.210 -3.541 -22.377 1.00 95.75 85 PHE A O 1
ATOM 678 N N . TYR A 1 86 ? 13.095 -1.733 -23.120 1.00 94.25 86 TYR A N 1
ATOM 679 C CA . TYR A 1 86 ? 13.091 -2.097 -24.524 1.00 94.25 86 TYR A CA 1
ATOM 680 C C . TYR A 1 86 ? 13.552 -0.947 -25.418 1.00 94.25 86 TYR A C 1
ATOM 682 O O . TYR A 1 86 ? 13.261 0.231 -25.180 1.00 94.25 86 TYR A O 1
ATOM 690 N N . HIS A 1 87 ? 14.230 -1.313 -26.503 1.00 92.1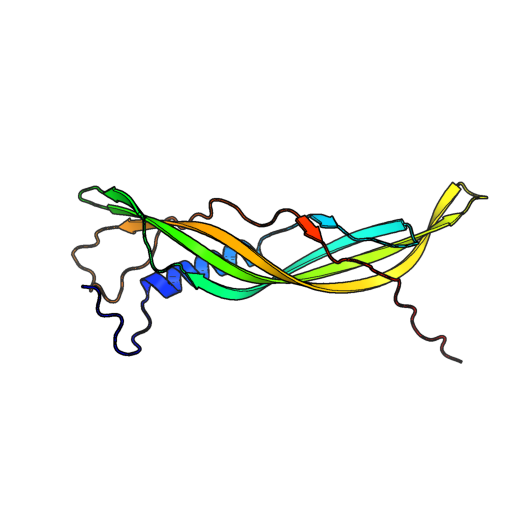2 87 HIS A N 1
ATOM 691 C CA . HIS A 1 87 ? 14.561 -0.417 -27.603 1.00 92.12 87 HIS A CA 1
ATOM 692 C C . HIS A 1 87 ? 13.749 -0.765 -28.842 1.00 92.12 87 HIS A C 1
ATOM 694 O O . HIS A 1 87 ? 13.639 -1.931 -29.209 1.00 92.12 87 HIS A O 1
ATOM 700 N N . TYR A 1 88 ? 13.233 0.253 -29.521 1.00 89.50 88 TYR A N 1
ATOM 701 C CA . TYR A 1 88 ? 12.503 0.061 -30.765 1.00 89.50 88 TYR A CA 1
ATOM 702 C C . TYR A 1 88 ? 13.465 -0.147 -31.943 1.00 89.50 88 TYR A C 1
ATOM 704 O O . TYR A 1 88 ? 14.191 0.779 -32.321 1.00 89.50 88 TYR A O 1
ATOM 712 N N . ASP A 1 89 ? 13.441 -1.326 -32.566 1.00 85.50 89 ASP A N 1
ATOM 713 C CA . ASP A 1 89 ? 14.153 -1.585 -33.815 1.00 85.50 89 ASP A CA 1
ATOM 714 C C . ASP A 1 89 ? 13.329 -1.085 -35.009 1.00 85.50 89 ASP A C 1
ATOM 716 O O . ASP A 1 89 ? 12.264 -1.592 -35.363 1.00 85.50 89 ASP A O 1
ATOM 720 N N . SER A 1 90 ? 13.851 -0.063 -35.681 1.00 87.62 90 SER A N 1
ATOM 721 C CA . SER A 1 90 ? 13.209 0.522 -36.858 1.00 87.62 90 SER A CA 1
ATOM 722 C C . SER A 1 90 ? 13.181 -0.382 -38.102 1.00 87.62 90 SER A C 1
ATOM 724 O O . SER A 1 90 ? 12.396 -0.100 -39.015 1.00 87.62 90 SER A O 1
ATOM 726 N N . ILE A 1 91 ? 14.021 -1.422 -38.165 1.00 86.88 91 ILE A N 1
ATOM 727 C CA . ILE A 1 91 ? 14.113 -2.354 -39.299 1.00 86.88 91 ILE A CA 1
ATOM 728 C C . ILE A 1 91 ? 12.934 -3.325 -39.257 1.00 86.88 91 ILE A C 1
ATOM 730 O O . ILE A 1 91 ? 12.142 -3.365 -40.205 1.00 86.88 91 ILE A O 1
ATOM 734 N N . ASP A 1 92 ? 12.794 -4.039 -38.141 1.00 87.12 92 ASP A N 1
ATOM 735 C CA . ASP A 1 92 ? 11.785 -5.087 -37.960 1.00 87.12 92 ASP A CA 1
ATOM 736 C C . ASP A 1 92 ? 10.493 -4.573 -37.296 1.00 87.12 92 ASP A C 1
ATOM 738 O O . ASP A 1 92 ? 9.446 -5.221 -37.381 1.00 87.12 92 ASP A O 1
ATOM 742 N N . LYS A 1 93 ? 10.512 -3.328 -36.797 1.00 87.00 93 LYS A N 1
ATOM 743 C CA . LYS A 1 93 ? 9.387 -2.611 -36.170 1.00 87.00 93 LYS A CA 1
ATOM 744 C C . LYS A 1 93 ? 8.883 -3.264 -34.887 1.00 87.00 93 LYS A C 1
ATOM 746 O O . LYS A 1 93 ? 7.681 -3.226 -34.608 1.00 87.00 93 LYS A O 1
ATOM 751 N N . ASP A 1 94 ? 9.790 -3.835 -34.114 1.00 89.75 94 ASP A N 1
ATOM 752 C CA . ASP A 1 94 ? 9.523 -4.447 -32.822 1.00 89.75 94 ASP A CA 1
ATOM 753 C C . ASP A 1 94 ? 10.371 -3.824 -31.705 1.00 89.75 94 ASP A C 1
ATOM 755 O O . ASP A 1 94 ? 11.270 -3.014 -31.930 1.00 89.75 94 ASP A O 1
ATOM 759 N N . ASN A 1 95 ? 9.996 -4.142 -30.467 1.00 88.44 95 ASN A N 1
ATOM 760 C CA . ASN A 1 95 ? 10.708 -3.729 -29.267 1.00 88.44 95 ASN A CA 1
ATOM 761 C C . ASN A 1 95 ? 11.615 -4.877 -28.828 1.00 88.44 95 ASN A C 1
ATOM 763 O O . ASN A 1 95 ? 11.137 -5.966 -28.510 1.00 88.44 95 ASN A O 1
ATOM 767 N N . VAL A 1 96 ? 12.918 -4.624 -28.798 1.00 92.19 96 VAL A N 1
ATOM 768 C CA . VAL A 1 96 ? 13.931 -5.586 -28.369 1.00 92.19 96 VAL A CA 1
ATOM 769 C C . VAL A 1 96 ? 14.252 -5.333 -26.905 1.00 92.19 96 VAL A C 1
ATOM 771 O O . VAL A 1 96 ? 14.577 -4.207 -26.526 1.00 92.19 96 VAL A O 1
ATOM 774 N N . TYR A 1 97 ? 14.156 -6.384 -26.090 1.00 92.56 97 TYR A N 1
ATOM 775 C CA . TYR A 1 97 ? 14.553 -6.336 -24.685 1.00 92.56 97 TYR A CA 1
ATOM 776 C C . TYR A 1 97 ? 16.026 -5.934 -24.559 1.00 92.56 97 TYR A C 1
ATOM 778 O O . TYR A 1 97 ? 16.884 -6.483 -25.256 1.00 92.56 97 TYR A O 1
ATOM 786 N N . LEU A 1 98 ? 16.308 -4.989 -23.666 1.00 92.44 98 LEU A N 1
ATOM 787 C CA . LEU A 1 98 ? 17.657 -4.503 -23.394 1.00 92.44 98 LEU A CA 1
ATOM 788 C C . LEU A 1 98 ? 18.180 -4.989 -22.047 1.00 92.44 98 LEU A C 1
ATOM 790 O O . LEU A 1 98 ? 19.254 -5.582 -21.976 1.00 92.44 98 LEU A O 1
ATOM 794 N N . ALA A 1 99 ? 17.446 -4.680 -20.986 1.00 94.00 99 ALA A N 1
ATOM 795 C CA . ALA A 1 99 ? 17.860 -4.888 -19.608 1.00 94.00 99 ALA A CA 1
ATOM 796 C C . ALA A 1 99 ? 16.645 -4.755 -18.685 1.00 94.00 99 ALA A C 1
ATOM 798 O O . ALA A 1 99 ? 15.573 -4.329 -19.121 1.00 94.00 99 ALA A O 1
ATOM 799 N N . ALA A 1 100 ? 16.849 -5.062 -17.411 1.00 94.06 100 ALA A N 1
ATOM 800 C CA . ALA A 1 100 ? 15.872 -4.864 -16.356 1.00 94.06 100 ALA A CA 1
ATOM 801 C C . ALA A 1 100 ? 16.494 -4.060 -15.208 1.00 94.06 100 ALA A C 1
ATOM 803 O O . ALA A 1 100 ? 17.720 -3.978 -15.089 1.00 94.06 100 ALA A O 1
ATOM 804 N N . THR A 1 101 ? 15.652 -3.464 -14.375 1.00 94.94 101 THR A N 1
ATOM 805 C CA . THR A 1 101 ? 16.041 -2.920 -13.069 1.00 94.94 101 THR A CA 1
ATOM 806 C C . THR A 1 101 ? 14.950 -3.231 -12.049 1.00 94.94 101 THR A C 1
ATOM 808 O O . THR A 1 101 ? 13.796 -3.436 -12.427 1.00 94.94 101 THR A O 1
ATOM 811 N N . THR A 1 102 ? 15.316 -3.216 -10.773 1.00 95.56 102 THR A N 1
ATOM 812 C CA . THR A 1 102 ? 14.377 -3.238 -9.650 1.00 95.56 102 THR A CA 1
ATOM 813 C C . THR A 1 102 ? 14.535 -1.912 -8.927 1.00 95.56 102 THR A C 1
ATOM 815 O O . THR A 1 102 ? 15.626 -1.608 -8.444 1.00 95.56 102 THR A O 1
ATOM 818 N N . GLU A 1 103 ? 13.468 -1.122 -8.864 1.00 96.12 103 GLU A N 1
ATOM 819 C CA . GLU A 1 103 ? 13.461 0.144 -8.128 1.00 96.12 103 GLU A CA 1
ATOM 820 C C . GLU A 1 103 ? 12.532 0.050 -6.927 1.00 96.12 103 GLU A C 1
ATOM 822 O O . GLU A 1 103 ? 11.525 -0.663 -6.961 1.00 96.12 103 GLU A O 1
ATOM 827 N N . SER A 1 104 ? 12.839 0.830 -5.891 1.00 95.56 104 SER A N 1
ATOM 828 C CA . SER A 1 104 ? 11.942 1.019 -4.761 1.00 95.56 104 SER A CA 1
ATOM 829 C C . SER A 1 104 ? 11.749 2.490 -4.407 1.00 95.56 104 SER A C 1
ATOM 831 O O . SER A 1 104 ? 12.630 3.329 -4.617 1.00 95.56 104 SER A O 1
ATOM 833 N N . THR A 1 105 ? 10.570 2.818 -3.884 1.00 95.81 105 THR A N 1
ATOM 834 C CA . THR A 1 105 ? 10.256 4.152 -3.371 1.00 95.81 105 THR A CA 1
ATOM 835 C C . THR A 1 105 ? 9.401 4.070 -2.114 1.00 95.81 105 THR A C 1
ATOM 837 O O . THR A 1 105 ? 8.451 3.292 -2.032 1.00 95.81 105 THR A O 1
ATOM 840 N N . GLU A 1 106 ? 9.696 4.930 -1.141 1.00 95.94 106 GLU A N 1
ATOM 841 C CA . GLU A 1 106 ? 8.857 5.092 0.043 1.00 95.94 106 GLU A CA 1
ATOM 842 C C . GLU A 1 106 ? 7.607 5.904 -0.314 1.00 95.94 106 GLU A C 1
ATOM 844 O O . GLU A 1 106 ? 7.686 6.961 -0.950 1.00 95.94 106 GLU A O 1
ATOM 849 N N . VAL A 1 107 ? 6.446 5.426 0.124 1.00 94.06 107 VAL A N 1
ATOM 850 C CA . VAL A 1 107 ? 5.158 6.085 -0.077 1.00 94.06 107 VAL A CA 1
ATOM 851 C C . VAL A 1 107 ? 4.444 6.237 1.259 1.00 94.06 107 VAL A C 1
ATOM 853 O O . VAL A 1 107 ? 4.456 5.347 2.106 1.00 94.06 107 VAL A O 1
ATOM 856 N N . ASN A 1 108 ? 3.794 7.387 1.426 1.00 94.19 108 ASN A N 1
ATOM 857 C CA . ASN A 1 108 ? 2.892 7.658 2.536 1.00 94.19 108 ASN A CA 1
ATOM 858 C C . ASN A 1 108 ? 1.472 7.780 1.985 1.00 94.19 108 ASN A C 1
ATOM 860 O O . ASN A 1 108 ? 1.182 8.710 1.229 1.00 94.19 108 ASN A O 1
ATOM 864 N N . ASP A 1 109 ? 0.600 6.851 2.364 1.00 92.81 109 ASP A N 1
ATOM 865 C CA . ASP A 1 109 ? -0.802 6.827 1.946 1.00 92.81 109 ASP A CA 1
ATOM 866 C C . ASP A 1 109 ? -1.722 7.051 3.148 1.00 92.81 109 ASP A C 1
ATOM 868 O O . ASP A 1 109 ? -1.496 6.525 4.237 1.00 92.81 109 ASP A O 1
ATOM 872 N N . THR A 1 110 ? -2.769 7.851 2.963 1.00 93.50 110 THR A N 1
ATOM 873 C CA . THR A 1 110 ? -3.759 8.114 4.011 1.00 93.50 110 THR A CA 1
ATOM 874 C C . THR A 1 110 ? -5.049 7.391 3.670 1.00 93.50 110 THR A C 1
ATOM 876 O O . THR A 1 110 ? -5.696 7.689 2.666 1.00 93.50 110 THR A O 1
ATOM 879 N N . THR A 1 111 ? -5.476 6.499 4.557 1.00 94.50 111 THR A N 1
ATOM 880 C CA . THR A 1 111 ? -6.704 5.719 4.400 1.00 94.50 111 THR A CA 1
ATOM 881 C C . THR A 1 111 ? -7.620 5.876 5.609 1.00 94.50 111 THR A C 1
ATOM 883 O O . THR A 1 111 ? -7.196 6.286 6.692 1.00 94.50 111 THR A O 1
ATOM 886 N N . SER A 1 112 ? -8.909 5.591 5.425 1.00 95.88 112 SER A N 1
ATOM 887 C CA . SER A 1 112 ? -9.846 5.473 6.547 1.00 95.88 112 SER A CA 1
ATOM 888 C C . SER A 1 112 ? -10.083 3.997 6.828 1.00 95.88 112 SER A C 1
ATOM 890 O O . SER A 1 112 ? -10.420 3.232 5.924 1.00 95.88 112 SER A O 1
ATOM 892 N N . VAL A 1 113 ? -9.887 3.618 8.083 1.00 96.44 113 VAL A N 1
ATOM 893 C CA . VAL A 1 113 ? -10.069 2.269 8.598 1.00 96.44 113 VAL A CA 1
ATOM 894 C C . VAL A 1 113 ? -11.417 2.220 9.295 1.00 96.44 113 VAL A C 1
ATOM 896 O O . VAL A 1 113 ? -11.616 2.865 10.326 1.00 96.44 113 VAL A O 1
ATOM 899 N N . ILE A 1 114 ? -12.346 1.475 8.714 1.00 96.50 114 ILE A N 1
ATOM 900 C CA . ILE A 1 114 ? -13.647 1.188 9.303 1.00 96.50 114 ILE A CA 1
ATOM 901 C C . ILE A 1 114 ? -13.531 -0.156 10.004 1.00 96.50 114 ILE A C 1
ATOM 903 O O . ILE A 1 114 ? -13.027 -1.110 9.424 1.00 96.50 114 ILE A O 1
ATOM 907 N N . PHE A 1 115 ? -13.962 -0.235 11.253 1.00 93.69 115 PHE A N 1
ATOM 908 C CA . PHE A 1 115 ? -13.924 -1.481 12.007 1.00 93.69 115 PHE A CA 1
ATOM 909 C C . PHE A 1 115 ? -15.116 -1.576 12.946 1.00 93.69 115 PHE A C 1
ATOM 911 O O . PHE A 1 115 ? -15.632 -0.565 13.434 1.00 93.69 115 PHE A O 1
ATOM 918 N N . THR A 1 116 ? -15.546 -2.801 13.214 1.00 92.19 116 THR A N 1
ATOM 919 C CA . THR A 1 116 ? -16.648 -3.096 14.123 1.00 92.19 116 THR A CA 1
ATOM 920 C C . THR A 1 116 ? -16.115 -3.824 15.341 1.00 92.19 116 THR A C 1
ATOM 922 O O . THR A 1 116 ? -15.260 -4.697 15.247 1.00 92.19 116 THR A O 1
ATOM 925 N N . ILE A 1 117 ? -16.626 -3.470 16.514 1.00 88.81 117 ILE A N 1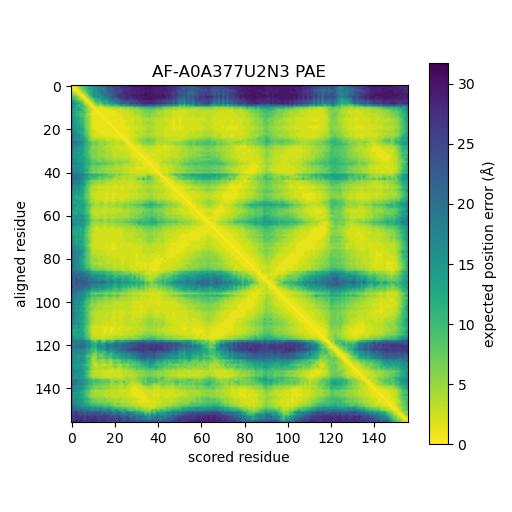
ATOM 926 C CA . ILE A 1 117 ? -16.405 -4.257 17.719 1.00 88.81 117 ILE A CA 1
ATOM 927 C C . ILE A 1 117 ? -17.741 -4.824 18.170 1.00 88.81 117 ILE A C 1
ATOM 929 O O . ILE A 1 117 ? -18.721 -4.084 18.304 1.00 88.81 117 ILE A O 1
ATOM 933 N N . PHE A 1 118 ? -17.773 -6.128 18.427 1.00 85.31 118 PHE A N 1
ATOM 934 C CA . PHE A 1 118 ? -18.939 -6.802 18.978 1.00 85.31 118 PHE A CA 1
ATOM 935 C C . PHE A 1 118 ? -18.882 -6.833 20.500 1.00 85.31 118 PHE A C 1
ATOM 937 O O . PHE A 1 118 ? -17.831 -6.986 21.124 1.00 85.31 118 PHE A O 1
ATOM 944 N N . ASN A 1 119 ? -20.051 -6.673 21.101 1.00 71.75 119 ASN A N 1
ATOM 945 C CA . ASN A 1 119 ? -20.227 -6.656 22.533 1.00 71.75 119 ASN A CA 1
ATOM 946 C C . ASN A 1 119 ? -20.270 -8.087 23.071 1.00 71.75 119 ASN A C 1
ATOM 948 O O . ASN A 1 119 ? -21.332 -8.695 23.196 1.00 71.75 119 ASN A O 1
ATOM 952 N N . ASP A 1 120 ? -19.098 -8.629 23.381 1.00 66.12 120 ASP A N 1
ATOM 953 C CA . ASP A 1 120 ? -18.989 -9.858 24.154 1.00 66.12 120 ASP A CA 1
ATOM 954 C C . ASP A 1 120 ? -18.906 -9.481 25.640 1.00 66.12 120 ASP A C 1
ATOM 956 O O . ASP A 1 120 ? -17.823 -9.280 26.186 1.00 66.12 120 ASP A O 1
ATOM 960 N N . PHE A 1 121 ? -20.064 -9.324 26.294 1.00 52.12 121 PHE A N 1
ATOM 961 C CA . PHE A 1 121 ? -20.177 -8.929 27.710 1.00 52.12 121 PHE A CA 1
ATOM 962 C C . PHE A 1 121 ? -19.452 -9.879 28.693 1.00 52.12 121 PHE A C 1
ATOM 964 O O . PHE A 1 121 ? -19.403 -9.590 29.892 1.00 52.12 121 PHE A O 1
ATOM 971 N N . GLU A 1 122 ? -18.911 -11.007 28.217 1.00 59.69 122 GLU A N 1
ATOM 972 C CA . GLU A 1 122 ? -18.082 -11.932 28.997 1.00 59.69 122 GLU A CA 1
ATOM 973 C C . GLU A 1 122 ? -16.564 -11.732 28.808 1.00 59.69 122 GLU A C 1
ATOM 975 O O . GLU A 1 122 ? -15.786 -12.317 29.567 1.00 59.69 122 GLU A O 1
ATOM 980 N N . ARG A 1 123 ? -16.111 -10.903 27.853 1.00 56.28 123 ARG A N 1
ATOM 981 C CA . ARG A 1 123 ? -14.681 -10.631 27.631 1.00 56.28 123 ARG A CA 1
ATOM 982 C C . ARG A 1 123 ? -14.182 -9.445 28.450 1.00 56.28 123 ARG A C 1
ATOM 984 O O . ARG A 1 123 ? -14.847 -8.425 28.601 1.00 56.28 123 ARG A O 1
ATOM 991 N N . ASP A 1 124 ? -12.966 -9.596 28.965 1.00 62.62 124 ASP A N 1
ATOM 992 C CA . ASP A 1 124 ? -12.206 -8.491 29.546 1.00 62.62 124 ASP A CA 1
ATOM 993 C C . ASP A 1 124 ? -11.921 -7.442 28.459 1.00 62.62 124 ASP A C 1
ATOM 995 O O . ASP A 1 124 ? -11.565 -7.808 27.337 1.00 62.62 124 ASP A O 1
ATOM 999 N N . TYR A 1 125 ? -12.056 -6.154 28.786 1.00 60.22 125 TYR A N 1
ATOM 1000 C CA . TYR A 1 125 ? -11.843 -5.043 27.845 1.00 60.22 125 TYR A CA 1
ATOM 1001 C C . TYR A 1 125 ? -10.426 -5.050 27.248 1.00 60.22 125 TYR A C 1
ATOM 1003 O O . TYR A 1 125 ? -10.223 -4.571 26.136 1.00 60.22 125 TYR A O 1
ATOM 1011 N N . ASP A 1 126 ? -9.463 -5.636 27.965 1.00 62.84 126 ASP A N 1
ATOM 1012 C CA . ASP A 1 126 ? -8.081 -5.814 27.513 1.00 62.84 126 ASP A CA 1
ATOM 1013 C C . ASP A 1 126 ? -7.940 -6.859 26.368 1.00 62.84 126 ASP A C 1
ATOM 1015 O O . ASP A 1 126 ? -6.870 -6.949 25.772 1.00 62.84 126 ASP A O 1
ATOM 1019 N N . ASN A 1 127 ? -8.989 -7.633 26.034 1.00 65.69 127 ASN A N 1
ATOM 1020 C CA . ASN A 1 127 ? -8.988 -8.699 25.009 1.00 65.69 127 ASN A CA 1
ATOM 1021 C C . ASN A 1 127 ? -10.057 -8.498 23.912 1.00 65.69 127 ASN A C 1
ATOM 1023 O O . ASN A 1 127 ? -10.639 -9.467 23.413 1.00 65.69 127 ASN A O 1
ATOM 1027 N N . MET A 1 128 ? -10.380 -7.246 23.587 1.00 73.00 128 MET A N 1
ATOM 1028 C CA . MET A 1 128 ? -11.278 -6.928 22.473 1.00 73.00 128 MET A CA 1
ATOM 1029 C C . MET A 1 128 ? -10.489 -6.909 21.161 1.00 73.00 128 MET A C 1
ATOM 1031 O O . MET A 1 128 ? -9.484 -6.211 21.068 1.00 73.00 128 MET A O 1
ATOM 1035 N N . ASP A 1 129 ? -10.977 -7.633 20.156 1.00 78.25 129 ASP A N 1
ATOM 1036 C CA . ASP A 1 129 ? -10.439 -7.629 18.795 1.00 78.25 129 ASP A CA 1
ATOM 1037 C C . ASP A 1 129 ? -11.348 -6.794 17.885 1.00 78.25 129 ASP A C 1
ATOM 1039 O O . ASP A 1 129 ? -12.564 -6.712 18.104 1.00 78.25 129 ASP A O 1
ATOM 1043 N N . ALA A 1 130 ? -10.763 -6.154 16.873 1.00 82.38 130 ALA A N 1
ATOM 1044 C CA . ALA A 1 130 ? -11.539 -5.549 15.804 1.00 82.38 130 ALA A CA 1
ATOM 1045 C C . ALA A 1 130 ? -12.010 -6.638 14.841 1.00 82.38 130 ALA A C 1
ATOM 1047 O O . ALA A 1 130 ? -11.219 -7.443 14.353 1.00 82.38 130 ALA A O 1
ATOM 1048 N N . GLU A 1 131 ? -13.296 -6.606 14.535 1.00 84.31 131 GLU A N 1
ATOM 1049 C CA . GLU A 1 131 ? -13.933 -7.426 13.517 1.00 84.31 131 GLU A CA 1
ATOM 1050 C C . GLU A 1 131 ? -14.310 -6.535 12.326 1.00 84.31 131 GLU A C 1
ATOM 1052 O O . GLU A 1 131 ? -14.420 -5.311 12.453 1.00 84.31 131 GLU A O 1
ATOM 1057 N N . ASP A 1 13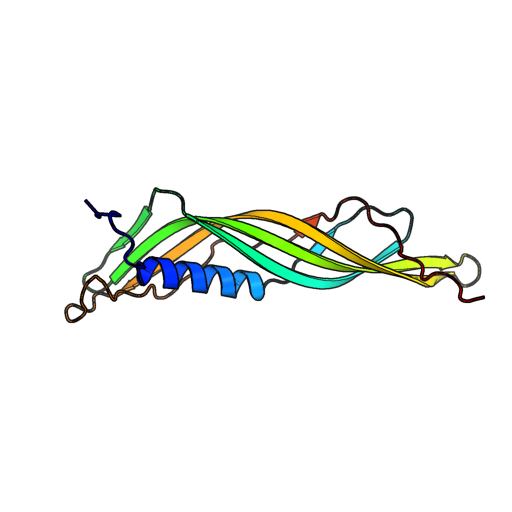2 ? -14.505 -7.142 11.155 1.00 86.50 132 ASP A N 1
ATOM 1058 C CA . ASP A 1 132 ? -14.917 -6.445 9.928 1.00 86.50 132 ASP A CA 1
ATOM 1059 C C . ASP A 1 132 ? -14.064 -5.197 9.618 1.00 86.50 132 ASP A C 1
ATOM 1061 O O . ASP A 1 132 ? -14.580 -4.099 9.403 1.00 86.50 132 ASP A O 1
ATOM 1065 N N . VAL A 1 133 ? -12.733 -5.356 9.632 1.00 91.81 133 VAL A N 1
ATOM 1066 C CA . VAL A 1 133 ? -11.803 -4.266 9.305 1.00 91.81 133 VAL A CA 1
ATOM 1067 C C . VAL A 1 133 ? -11.772 -4.025 7.793 1.00 9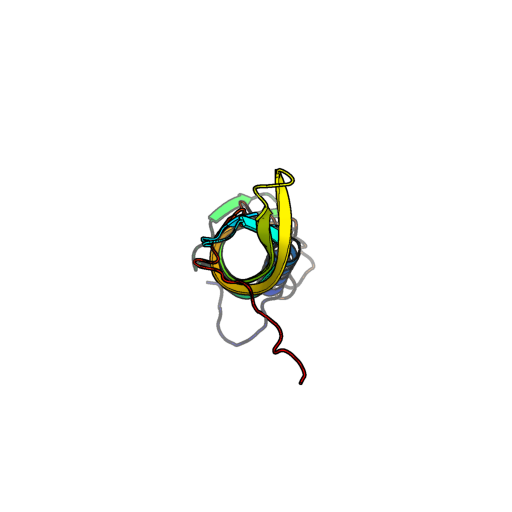1.81 133 VAL A C 1
ATOM 1069 O O . VAL A 1 133 ? -11.330 -4.864 6.999 1.00 91.81 133 VAL A O 1
ATOM 1072 N N . GLU A 1 134 ? -12.204 -2.838 7.390 1.00 91.75 134 GLU A N 1
ATOM 1073 C CA . GLU A 1 134 ? -12.277 -2.382 6.009 1.00 91.75 134 GLU A CA 1
ATOM 1074 C C . GLU A 1 134 ? -11.462 -1.102 5.804 1.00 91.75 134 GLU A C 1
ATOM 1076 O O . GLU A 1 134 ? -11.453 -0.204 6.642 1.00 91.75 134 GLU A O 1
ATOM 1081 N N . LEU A 1 135 ? -10.796 -0.998 4.652 1.00 92.31 135 LEU A N 1
ATOM 1082 C CA . LEU A 1 135 ? -10.120 0.224 4.217 1.00 92.31 135 LEU A CA 1
ATOM 1083 C C . LEU A 1 135 ? -10.960 0.899 3.136 1.00 92.31 135 LEU A C 1
ATOM 1085 O O . LEU A 1 135 ? -11.372 0.241 2.177 1.00 92.31 135 LEU A O 1
ATOM 1089 N N . THR A 1 136 ? -11.192 2.205 3.257 1.00 88.88 136 THR A N 1
ATOM 1090 C CA . THR A 1 136 ? -11.977 2.965 2.266 1.00 88.88 136 THR A CA 1
ATOM 1091 C C . THR A 1 136 ? -11.241 3.147 0.942 1.00 88.88 136 THR A C 1
ATOM 1093 O O . THR A 1 136 ? -11.869 3.251 -0.116 1.00 88.88 136 THR A O 1
ATOM 1096 N N . SER A 1 137 ? -9.912 3.154 0.981 1.00 82.94 137 SER A N 1
ATOM 1097 C CA . SER A 1 137 ? -9.055 3.150 -0.197 1.00 82.94 137 SER A CA 1
ATOM 1098 C C . SER A 1 137 ? -7.725 2.472 0.094 1.00 82.94 137 SER A C 1
ATOM 1100 O O . SER A 1 137 ? -7.239 2.478 1.222 1.00 82.94 137 SER A O 1
ATOM 1102 N N . VAL A 1 138 ? -7.144 1.919 -0.962 1.00 82.06 138 VAL A N 1
ATOM 1103 C CA . VAL A 1 138 ? -5.747 1.491 -1.026 1.00 82.06 138 VAL A CA 1
ATOM 1104 C C . VAL A 1 138 ? -5.115 2.134 -2.257 1.00 82.06 138 VAL A C 1
ATOM 1106 O O . VAL A 1 138 ? -5.835 2.506 -3.198 1.00 82.06 138 VAL A O 1
ATOM 1109 N N . ILE A 1 139 ? -3.791 2.272 -2.238 1.00 85.75 139 ILE A N 1
ATOM 1110 C CA . ILE A 1 139 ? -2.997 2.800 -3.348 1.00 85.75 139 ILE A CA 1
ATOM 1111 C C . ILE A 1 139 ? -3.359 2.110 -4.672 1.00 85.75 139 ILE A C 1
ATOM 1113 O O . ILE A 1 139 ? -3.616 0.909 -4.736 1.00 85.75 139 ILE A O 1
ATOM 1117 N N . LYS A 1 140 ? -3.405 2.900 -5.749 1.00 87.94 140 LYS A N 1
ATOM 1118 C CA . LYS A 1 140 ? -3.638 2.404 -7.116 1.00 87.94 140 LYS A CA 1
ATOM 1119 C C . LYS A 1 140 ? -2.479 2.673 -8.060 1.00 87.94 140 LYS A C 1
ATOM 1121 O O . LYS A 1 140 ? -2.322 1.925 -9.014 1.00 87.94 140 LYS A O 1
ATOM 1126 N N . TYR A 1 141 ? -1.718 3.732 -7.807 1.00 91.69 141 TYR A N 1
ATOM 1127 C CA . TYR A 1 141 ? -0.621 4.188 -8.650 1.00 91.69 141 TYR A CA 1
ATOM 1128 C C . TYR A 1 141 ? 0.562 4.534 -7.758 1.00 91.69 141 TYR A C 1
ATOM 1130 O O . TYR A 1 141 ? 0.361 5.173 -6.724 1.00 91.69 141 TYR A O 1
ATOM 1138 N N . VAL A 1 142 ? 1.761 4.132 -8.161 1.00 95.12 142 VAL A N 1
ATOM 1139 C CA . VAL A 1 142 ? 3.015 4.520 -7.510 1.00 95.12 142 VAL A CA 1
ATOM 1140 C C . VAL A 1 142 ? 3.932 5.089 -8.578 1.00 95.12 142 VAL A C 1
ATOM 1142 O O . VAL A 1 142 ? 4.154 4.443 -9.599 1.00 95.12 142 VAL A O 1
ATOM 1145 N N . ASP A 1 143 ? 4.436 6.293 -8.334 1.00 95.69 143 ASP A N 1
ATOM 1146 C CA . ASP A 1 143 ? 5.412 6.962 -9.190 1.00 95.69 143 ASP A CA 1
ATOM 1147 C C . ASP A 1 143 ? 6.825 6.649 -8.683 1.00 95.69 143 ASP A C 1
ATOM 1149 O O . ASP A 1 143 ? 7.172 7.003 -7.555 1.00 95.69 143 ASP A O 1
ATOM 1153 N N . PHE A 1 144 ? 7.621 5.979 -9.513 1.00 96.88 144 PHE A N 1
ATOM 1154 C CA . PHE A 1 144 ? 9.018 5.630 -9.236 1.00 96.88 144 PHE A CA 1
ATOM 1155 C C . PHE A 1 144 ? 9.993 6.722 -9.693 1.00 96.88 144 PHE A C 1
ATOM 1157 O O . PHE A 1 144 ? 11.208 6.587 -9.548 1.00 96.88 144 PHE A O 1
ATOM 1164 N N . GLY A 1 145 ? 9.485 7.827 -10.241 1.00 96.38 145 GLY A N 1
ATOM 1165 C CA . GLY A 1 145 ? 10.293 8.902 -10.785 1.00 96.38 145 GLY A CA 1
ATOM 1166 C C . GLY A 1 145 ? 11.038 8.460 -12.041 1.00 96.38 145 GLY A C 1
ATOM 1167 O O . GLY A 1 145 ? 10.480 7.813 -12.923 1.00 96.38 145 GLY A O 1
ATOM 1168 N N . SER A 1 146 ? 12.305 8.855 -12.160 1.00 96.25 146 SER A N 1
ATOM 1169 C CA . SER A 1 146 ? 13.126 8.511 -13.324 1.00 96.25 146 SER A CA 1
ATOM 1170 C C . SER A 1 146 ? 13.821 7.167 -13.136 1.00 96.25 146 SER A C 1
ATOM 1172 O O . SER A 1 146 ? 14.587 7.009 -12.189 1.00 96.25 146 SER A O 1
ATOM 1174 N N . ILE A 1 147 ? 13.613 6.251 -14.082 1.00 96.31 147 ILE A N 1
ATOM 1175 C CA . ILE A 1 147 ? 14.184 4.901 -14.070 1.00 96.31 147 ILE A CA 1
ATOM 1176 C C . ILE A 1 147 ? 15.087 4.664 -15.283 1.00 96.31 147 ILE A C 1
ATOM 1178 O O . ILE A 1 147 ? 14.821 5.115 -16.408 1.00 96.31 147 ILE A O 1
ATOM 1182 N N . GLU A 1 148 ? 16.164 3.917 -15.064 1.00 93.81 148 GLU A N 1
ATOM 1183 C CA . GLU A 1 148 ? 17.159 3.599 -16.084 1.00 93.81 148 GLU A CA 1
ATOM 1184 C C . GLU A 1 148 ? 17.509 2.104 -16.057 1.00 93.81 148 GLU A C 1
ATOM 1186 O O . GLU A 1 148 ? 17.470 1.475 -15.002 1.00 93.81 148 GLU A O 1
ATOM 1191 N N . PRO A 1 149 ? 17.865 1.510 -17.209 1.00 92.25 149 PRO A N 1
ATOM 1192 C CA . PRO A 1 149 ? 18.298 0.119 -17.261 1.00 92.25 149 PRO A CA 1
ATOM 1193 C C . PRO A 1 149 ? 19.592 -0.099 -16.475 1.00 92.25 149 PRO A C 1
ATOM 1195 O O . PRO A 1 149 ? 20.576 0.622 -16.668 1.00 92.25 149 PRO A O 1
ATOM 1198 N N . HIS A 1 150 ? 19.631 -1.163 -15.674 1.00 88.94 150 HIS A N 1
ATOM 1199 C CA . HIS A 1 150 ? 20.857 -1.626 -15.041 1.00 88.94 150 HIS A CA 1
ATOM 1200 C C . HIS A 1 150 ? 21.543 -2.681 -15.923 1.00 88.94 150 HIS A C 1
ATOM 1202 O O . HIS A 1 150 ? 21.042 -3.789 -16.112 1.00 88.94 150 HIS A O 1
ATOM 1208 N N . TYR A 1 151 ? 22.708 -2.343 -16.478 1.00 82.81 151 TYR A N 1
ATOM 1209 C CA . TYR A 1 151 ? 23.494 -3.267 -17.299 1.00 82.81 151 TYR A CA 1
ATOM 1210 C C . TYR A 1 151 ? 24.470 -4.058 -16.424 1.00 82.81 151 TYR A C 1
ATOM 1212 O O . TYR A 1 151 ? 25.272 -3.468 -15.696 1.00 82.81 151 TYR A O 1
ATOM 1220 N N . GLU A 1 152 ? 24.445 -5.390 -16.515 1.00 72.50 152 GLU A N 1
ATOM 1221 C CA . GLU A 1 152 ? 25.508 -6.199 -15.918 1.00 72.50 152 GLU A CA 1
ATOM 1222 C C . GLU A 1 152 ? 26.857 -5.849 -16.573 1.00 72.50 152 GLU A C 1
ATOM 1224 O O . GLU A 1 152 ? 26.924 -5.679 -17.795 1.00 72.50 152 GLU A O 1
ATOM 1229 N N . PRO A 1 153 ? 27.946 -5.728 -15.796 1.00 70.31 153 PRO A N 1
ATOM 1230 C CA . PRO A 1 153 ? 29.262 -5.481 -16.366 1.00 70.31 153 PRO A CA 1
ATOM 1231 C C . PRO A 1 153 ? 29.672 -6.647 -17.277 1.00 70.31 153 PRO A C 1
ATOM 1233 O O . PRO A 1 153 ? 29.560 -7.811 -16.887 1.00 70.31 153 PRO A O 1
ATOM 1236 N N . GLU A 1 154 ? 30.181 -6.335 -18.474 1.00 63.34 154 GLU A N 1
ATOM 1237 C CA . GLU A 1 154 ? 30.760 -7.339 -19.372 1.00 63.34 154 GLU A CA 1
ATOM 1238 C C . GLU A 1 154 ? 31.876 -8.097 -18.631 1.00 63.34 154 GLU A C 1
ATOM 1240 O O . GLU A 1 154 ? 32.803 -7.488 -18.090 1.00 63.34 154 GLU A O 1
ATOM 1245 N N . GLN A 1 155 ? 31.775 -9.428 -18.560 1.00 60.94 155 GLN A N 1
ATOM 1246 C CA . GLN A 1 155 ? 32.881 -10.249 -18.070 1.00 60.94 155 GLN A CA 1
ATOM 1247 C C . GLN A 1 155 ? 33.912 -10.405 -19.194 1.00 60.94 155 GLN A C 1
ATOM 1249 O O . GLN A 1 155 ? 33.598 -11.003 -20.224 1.00 60.94 155 GLN A O 1
ATOM 1254 N N . ASP A 1 156 ? 35.109 -9.848 -18.977 1.00 57.78 156 ASP A N 1
ATOM 1255 C CA . ASP A 1 156 ? 36.298 -9.983 -19.839 1.00 57.78 156 ASP A CA 1
ATOM 1256 C C . ASP A 1 156 ? 36.709 -11.449 -20.101 1.00 57.78 156 ASP A C 1
ATOM 1258 O O . ASP A 1 156 ? 36.719 -12.264 -19.144 1.00 57.78 156 ASP A O 1
#

Solvent-accessible surface area (backbone atoms only — not comparable to full-atom values): 9221 Å² total; per-residue (Å²): 131,87,78,90,70,75,96,66,81,49,42,34,60,52,42,48,49,51,53,53,44,57,54,48,56,70,43,73,59,47,79,42,70,45,56,99,53,51,71,46,78,77,51,66,46,41,45,75,76,46,77,47,67,54,96,58,74,45,78,75,48,77,60,94,56,36,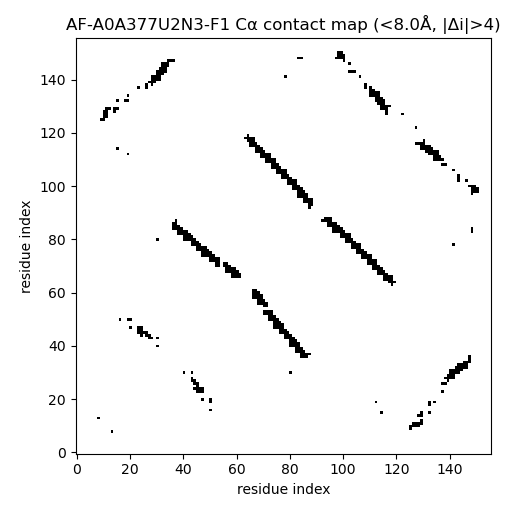39,31,34,38,35,41,31,43,38,34,26,41,39,37,37,36,38,41,30,29,46,78,39,83,87,84,70,45,70,44,80,73,37,43,35,76,49,74,41,80,43,80,46,78,31,41,39,34,33,30,37,71,63,56,91,86,58,59,83,76,69,42,59,57,39,79,76,41,65,78,56,75,78,57,67,45,77,66,46,76,55,70,70,52,75,79,78,85,83,131

Organism: Klebsiella pneumoniae (NCBI:txid573)

Radius of gyration: 22.29 Å; Cα contacts (8 Å, |Δi|>4): 309; chains: 1; bounding box: 63×23×70 Å